Protein AF-A0A1I2HNR8-F1 (afdb_monomer)

Organism: NCBI:txid1003

Sequence (132 aa):
MVYKVGDIVFSESEKMLLENSYVTHNHTIVSTFSYNGDITFAVANNLAQIRVALPNNYVLLLKRPDNGWGASIGEVEKIMFDLEGEINAKFFSYENYLNQTMTQREYDTYMNEGLVIDLLAKLGLTIQKEKL

Structure (mmCIF, N/CA/C/O backbone):
data_AF-A0A1I2HNR8-F1
#
_entry.id   AF-A0A1I2HNR8-F1
#
loop_
_atom_site.group_PDB
_atom_site.id
_atom_site.type_symbol
_atom_site.label_atom_id
_atom_site.label_alt_id
_atom_site.label_comp_id
_atom_site.label_asym_id
_atom_site.label_entity_id
_atom_site.label_seq_id
_atom_site.pdbx_PDB_ins_code
_atom_site.Cartn_x
_atom_site.Cartn_y
_atom_site.Cartn_z
_atom_site.occupancy
_atom_site.B_iso_or_equiv
_atom_site.auth_seq_id
_atom_site.auth_comp_id
_atom_site.auth_asym_id
_atom_site.auth_atom_id
_atom_site.pdbx_PDB_model_num
ATOM 1 N N . MET A 1 1 ? 3.255 10.279 23.697 1.00 51.47 1 MET A N 1
ATOM 2 C CA . MET A 1 1 ? 4.231 10.303 22.571 1.00 51.47 1 MET A CA 1
ATOM 3 C C . MET A 1 1 ? 3.522 10.853 21.328 1.00 51.47 1 MET A C 1
ATOM 5 O O . MET A 1 1 ? 2.303 10.767 21.288 1.00 51.47 1 MET A O 1
ATOM 9 N N . VAL A 1 2 ? 4.214 11.473 20.364 1.00 54.97 2 VAL A N 1
ATOM 10 C CA . VAL A 1 2 ? 3.582 12.025 19.145 1.00 54.97 2 VAL A CA 1
ATOM 11 C C . VAL A 1 2 ? 3.967 11.152 17.951 1.00 54.97 2 VAL A C 1
ATOM 13 O O . VAL A 1 2 ? 5.154 10.892 17.761 1.00 54.97 2 VAL A O 1
ATOM 16 N N . TYR A 1 3 ? 2.985 10.684 17.177 1.00 58.44 3 TYR A N 1
ATOM 17 C CA . TYR A 1 3 ? 3.209 9.783 16.042 1.00 58.44 3 TYR A CA 1
ATOM 18 C C . TYR A 1 3 ? 3.028 10.532 14.724 1.00 58.44 3 TYR A C 1
ATOM 20 O O . TYR A 1 3 ? 2.023 11.212 14.534 1.00 58.44 3 TYR A O 1
ATOM 28 N N . LYS A 1 4 ? 3.998 10.408 13.814 1.00 65.31 4 LYS A N 1
ATOM 29 C CA . LYS A 1 4 ? 3.993 11.086 12.515 1.00 65.31 4 LYS A CA 1
ATOM 30 C C . LYS A 1 4 ? 3.896 10.058 11.388 1.00 65.31 4 LYS A C 1
ATOM 32 O O . LYS A 1 4 ? 4.674 9.107 11.368 1.00 65.31 4 LYS A O 1
ATOM 37 N N . VAL A 1 5 ? 2.951 10.259 10.473 1.00 60.22 5 VAL A N 1
ATOM 38 C CA . VAL A 1 5 ? 2.808 9.489 9.228 1.00 60.22 5 VAL A CA 1
ATOM 39 C C . VAL A 1 5 ? 2.730 10.493 8.083 1.00 60.22 5 VAL A C 1
ATOM 41 O O . VAL A 1 5 ? 1.749 11.229 7.976 1.00 60.22 5 VAL A O 1
ATOM 44 N N . GLY A 1 6 ? 3.788 10.585 7.273 1.00 67.19 6 GLY A N 1
ATOM 45 C CA . GLY A 1 6 ? 3.938 11.695 6.325 1.00 67.19 6 GLY A CA 1
ATOM 46 C C . GLY A 1 6 ? 3.929 13.038 7.062 1.00 67.19 6 GLY A C 1
ATOM 47 O O . GLY A 1 6 ? 4.645 13.192 8.046 1.00 67.19 6 GLY A O 1
ATOM 48 N N . ASP A 1 7 ? 3.087 13.984 6.643 1.00 62.09 7 ASP A N 1
ATOM 49 C CA . ASP A 1 7 ? 2.913 15.287 7.313 1.00 62.09 7 ASP A CA 1
ATOM 50 C C . ASP A 1 7 ? 1.818 15.305 8.392 1.00 62.09 7 ASP A C 1
ATOM 52 O O . ASP A 1 7 ? 1.617 16.324 9.056 1.00 62.09 7 ASP A O 1
ATOM 56 N N . ILE A 1 8 ? 1.123 14.185 8.606 1.00 63.78 8 ILE A N 1
ATOM 57 C CA . ILE A 1 8 ? 0.030 14.096 9.576 1.00 63.78 8 ILE A CA 1
ATOM 58 C C . ILE A 1 8 ? 0.582 13.665 10.933 1.00 63.78 8 ILE A C 1
ATOM 60 O O . ILE A 1 8 ? 1.379 12.727 11.042 1.00 63.78 8 ILE A O 1
ATOM 64 N N . VAL A 1 9 ? 0.140 14.363 11.978 1.00 73.25 9 VAL A N 1
ATOM 65 C CA . VAL A 1 9 ? 0.544 14.132 13.361 1.00 73.25 9 VAL A CA 1
ATOM 66 C C . VAL A 1 9 ? -0.654 13.645 14.167 1.00 73.25 9 VAL A C 1
ATOM 68 O O . VAL A 1 9 ? -1.663 14.338 14.243 1.00 73.25 9 VAL A O 1
ATOM 71 N N . PHE A 1 10 ? -0.510 12.480 14.794 1.00 76.56 10 PHE A N 1
ATOM 72 C CA . PHE A 1 10 ? -1.514 11.882 15.665 1.00 76.56 10 PHE A CA 1
ATOM 73 C C . PHE A 1 10 ? -1.062 11.920 17.124 1.00 76.56 10 PHE A C 1
ATOM 75 O O . PHE A 1 10 ? 0.089 11.606 17.464 1.00 76.56 10 PHE A O 1
ATOM 82 N N . SER A 1 11 ? -2.003 12.257 18.000 1.00 81.62 11 SER A N 1
ATOM 83 C CA . SER A 1 11 ? -1.912 11.948 19.420 1.00 81.62 11 SER A CA 1
ATOM 84 C C . SER A 1 11 ? -1.965 10.436 19.647 1.00 81.62 11 SER A C 1
ATOM 86 O O . SER A 1 11 ? -2.399 9.646 18.807 1.00 81.62 11 SER A O 1
ATOM 88 N N . GLU A 1 12 ? -1.535 10.020 20.830 1.00 79.94 12 GLU A N 1
ATOM 89 C CA . GLU A 1 12 ? -1.559 8.619 21.244 1.00 79.94 12 GLU A CA 1
ATOM 90 C C . GLU A 1 12 ? -2.983 8.044 21.264 1.00 79.94 12 GLU A C 1
ATOM 92 O O . GLU A 1 12 ? -3.216 6.947 20.762 1.00 79.94 12 GLU A O 1
ATOM 97 N N . SER A 1 13 ? -3.954 8.828 21.743 1.00 84.12 13 SER A N 1
ATOM 98 C CA . SER A 1 13 ? -5.373 8.463 21.734 1.00 84.12 13 SER A CA 1
ATOM 99 C C . SER A 1 13 ? -5.939 8.308 20.325 1.00 84.12 13 SER A C 1
ATOM 101 O O . SER A 1 13 ? -6.715 7.390 20.084 1.00 84.12 13 SER A O 1
ATOM 103 N N . GLU A 1 14 ? -5.547 9.164 19.379 1.00 80.94 14 GLU A N 1
ATOM 104 C CA . GLU A 1 14 ? -6.003 9.042 17.988 1.00 80.94 14 GLU A CA 1
ATOM 105 C C . GLU A 1 14 ? -5.427 7.792 17.328 1.00 80.94 14 GLU A C 1
ATOM 107 O O . GLU A 1 14 ? -6.146 7.077 16.636 1.00 80.94 14 GLU A O 1
ATOM 112 N N . LYS A 1 15 ? -4.161 7.465 17.605 1.00 79.25 15 LYS A N 1
ATOM 113 C CA . LYS A 1 15 ? -3.552 6.232 17.104 1.00 79.25 15 LYS A CA 1
ATOM 114 C C . LYS A 1 15 ? -4.265 4.982 17.625 1.00 79.25 15 LYS A C 1
ATOM 116 O O . LYS A 1 15 ? -4.513 4.064 16.850 1.00 79.25 15 LYS A O 1
ATOM 121 N N . MET A 1 16 ? -4.640 4.958 18.905 1.00 81.00 16 MET A N 1
ATOM 122 C CA . MET A 1 16 ? -5.412 3.845 19.474 1.00 81.00 16 MET A CA 1
ATOM 123 C C . MET A 1 16 ? -6.777 3.666 18.800 1.00 81.00 16 MET A C 1
ATOM 125 O O . MET A 1 16 ? -7.248 2.541 18.676 1.00 81.00 16 MET A O 1
ATOM 129 N N . LEU A 1 17 ? -7.410 4.755 18.350 1.00 85.25 17 LEU A N 1
ATOM 130 C CA . LEU A 1 17 ? -8.673 4.689 17.606 1.00 85.25 17 LEU A CA 1
ATOM 131 C C . LEU A 1 17 ? -8.489 4.170 16.173 1.00 85.25 17 LEU A C 1
ATOM 133 O O . LEU A 1 17 ? -9.431 3.637 15.589 1.00 85.25 17 LEU A O 1
ATOM 137 N N . LEU A 1 18 ? -7.294 4.336 15.604 1.00 86.50 18 LEU A N 1
ATOM 138 C CA . LEU A 1 18 ? -6.964 3.847 14.268 1.00 86.50 18 LEU A CA 1
ATOM 139 C C . LEU A 1 18 ? -6.581 2.367 14.268 1.00 86.50 18 LEU A C 1
ATOM 141 O O . LEU A 1 18 ? -6.855 1.674 13.286 1.00 86.50 18 LEU A O 1
ATOM 145 N N . GLU A 1 19 ? -5.978 1.862 15.340 1.00 87.88 19 GLU A N 1
ATOM 146 C CA . GLU A 1 19 ? -5.602 0.455 15.420 1.00 87.88 19 GLU A CA 1
ATOM 147 C C . GLU A 1 19 ? -6.824 -0.460 15.230 1.00 87.88 19 GLU A C 1
ATOM 149 O O . GLU A 1 19 ? -7.881 -0.264 15.826 1.00 87.88 19 GLU A O 1
ATOM 154 N N . ASN A 1 20 ? -6.687 -1.470 14.363 1.00 89.38 20 ASN A N 1
ATOM 155 C CA . ASN A 1 20 ? -7.770 -2.378 13.960 1.00 89.38 20 ASN A CA 1
ATOM 156 C C . ASN A 1 20 ? -8.973 -1.710 13.267 1.00 89.38 20 ASN A C 1
ATOM 158 O O . ASN A 1 20 ? -9.965 -2.383 12.979 1.00 89.38 20 ASN A O 1
ATOM 162 N N . SER A 1 21 ? -8.898 -0.416 12.952 1.00 90.75 21 SER A N 1
ATOM 163 C CA . SER A 1 21 ? -9.919 0.256 12.154 1.00 90.75 21 SER A CA 1
ATOM 164 C C . SER A 1 21 ? -9.791 -0.099 10.670 1.00 90.75 21 SER A C 1
ATOM 166 O O . SER A 1 21 ? -8.831 -0.743 10.226 1.00 90.75 21 SER A O 1
ATOM 168 N N . TYR A 1 22 ? -10.786 0.318 9.892 1.00 89.69 22 TYR A N 1
ATOM 169 C CA . TYR A 1 22 ? -10.745 0.261 8.441 1.00 89.69 22 TYR A CA 1
ATOM 170 C C . TYR A 1 22 ? -10.844 1.663 7.858 1.00 89.69 22 TYR A C 1
ATOM 172 O O . TYR A 1 22 ? -11.663 2.473 8.292 1.00 89.69 22 TYR A O 1
ATOM 180 N N . VAL A 1 23 ? -10.056 1.927 6.823 1.00 88.19 23 VAL A N 1
ATOM 181 C CA . VAL A 1 23 ? -10.082 3.206 6.111 1.00 88.19 23 VAL A CA 1
ATOM 182 C C . VAL A 1 23 ? -10.448 2.969 4.658 1.00 88.19 23 VAL A C 1
ATOM 184 O O . VAL A 1 23 ? -10.011 2.001 4.039 1.00 88.19 23 VAL A O 1
ATOM 187 N N . THR A 1 24 ? -11.303 3.837 4.126 1.00 85.62 24 THR A N 1
ATOM 188 C CA . THR A 1 24 ? -11.645 3.869 2.704 1.00 85.62 24 THR A CA 1
ATOM 189 C C . THR A 1 24 ? -11.227 5.219 2.160 1.00 85.62 24 THR A C 1
ATOM 191 O O . THR A 1 24 ? -11.697 6.238 2.661 1.00 85.62 24 THR A O 1
ATOM 194 N N . HIS A 1 25 ? -10.372 5.232 1.146 1.00 80.69 25 HIS A N 1
ATOM 195 C CA . HIS A 1 25 ? -10.110 6.437 0.372 1.00 80.69 25 HIS A CA 1
ATOM 196 C C . HIS A 1 25 ? -10.805 6.335 -0.991 1.00 80.69 25 HIS A C 1
ATOM 198 O O . HIS A 1 25 ? -11.167 5.252 -1.465 1.00 80.69 25 HIS A O 1
ATOM 204 N N . ASN A 1 26 ? -11.002 7.486 -1.625 1.00 71.44 26 ASN A N 1
ATOM 205 C CA . ASN A 1 26 ? -11.550 7.583 -2.969 1.00 71.44 26 ASN A CA 1
ATOM 206 C C . ASN A 1 26 ? -10.481 8.191 -3.878 1.00 71.44 26 ASN A C 1
ATOM 208 O O . ASN A 1 26 ? -10.150 9.368 -3.725 1.00 71.44 26 ASN A O 1
ATOM 212 N N . HIS A 1 27 ? -9.927 7.402 -4.798 1.00 64.00 27 HIS A N 1
ATOM 213 C CA . HIS A 1 27 ? -9.060 7.936 -5.840 1.00 64.00 27 HIS A CA 1
ATOM 214 C C . HIS A 1 27 ? -9.908 8.254 -7.072 1.00 64.00 27 HIS A C 1
ATOM 216 O O . HIS A 1 27 ? -10.435 7.370 -7.739 1.00 64.00 27 HIS A O 1
ATOM 222 N N . THR A 1 28 ? -10.015 9.538 -7.407 1.00 57.03 28 THR A N 1
ATOM 223 C CA . THR A 1 28 ? -10.707 9.994 -8.623 1.00 57.03 28 THR A CA 1
ATOM 224 C C . THR A 1 28 ? -9.885 9.792 -9.900 1.00 57.03 28 THR A C 1
ATOM 226 O O . THR A 1 28 ? -10.438 9.905 -10.990 1.00 57.03 28 THR A O 1
ATOM 229 N N . ILE A 1 29 ? -8.579 9.514 -9.778 1.00 57.28 29 ILE A N 1
ATOM 230 C CA . ILE A 1 29 ? -7.618 9.487 -10.898 1.00 57.28 29 ILE A CA 1
ATOM 231 C C . ILE A 1 29 ? -6.831 8.167 -10.976 1.00 57.28 29 ILE A C 1
ATOM 233 O O . ILE A 1 29 ? -6.491 7.737 -12.073 1.00 57.28 29 ILE A O 1
ATOM 237 N N . VAL A 1 30 ? -6.559 7.506 -9.846 1.00 57.78 30 VAL A N 1
ATOM 238 C CA . VAL A 1 30 ? -5.699 6.311 -9.779 1.00 57.78 30 VAL A CA 1
ATOM 239 C C . VAL A 1 30 ? -6.553 5.083 -9.471 1.00 57.78 30 VAL A C 1
ATOM 241 O O . VAL A 1 30 ? -7.435 5.131 -8.620 1.00 57.78 30 VAL A O 1
ATOM 244 N N . SER A 1 31 ? -6.328 3.975 -10.171 1.00 66.75 31 SER A N 1
ATOM 245 C CA . SER A 1 31 ? -7.170 2.776 -10.043 1.00 66.75 31 SER A CA 1
ATOM 246 C C . SER A 1 31 ? -6.698 1.786 -8.963 1.00 66.75 31 SER A C 1
ATOM 248 O O . SER A 1 31 ? -7.195 0.663 -8.902 1.00 66.75 31 SER A O 1
ATOM 250 N N . THR A 1 32 ? -5.751 2.193 -8.107 1.00 74.75 32 THR A N 1
ATOM 251 C CA . THR A 1 32 ? -5.064 1.336 -7.125 1.00 74.75 32 THR A CA 1
ATOM 252 C C . THR A 1 32 ? -4.644 2.113 -5.863 1.00 74.75 32 THR A C 1
ATOM 254 O O . THR A 1 32 ? -4.940 3.299 -5.734 1.00 74.75 32 THR A O 1
ATOM 257 N N . PHE A 1 33 ? -3.981 1.432 -4.926 1.00 84.88 33 PHE A N 1
ATOM 258 C CA . PHE A 1 33 ? -3.411 1.998 -3.700 1.00 84.88 33 PHE A CA 1
ATOM 259 C C . PHE A 1 33 ? -2.155 2.829 -3.985 1.00 84.88 33 PHE A C 1
ATOM 261 O O . PHE A 1 33 ? -1.352 2.479 -4.846 1.00 84.88 33 PHE A O 1
ATOM 268 N N . SER A 1 34 ? -1.931 3.879 -3.203 1.00 83.31 34 SER A N 1
ATOM 269 C CA . SER A 1 34 ? -0.678 4.631 -3.168 1.00 83.31 34 SER A CA 1
ATOM 270 C C . SER A 1 34 ? 0.283 4.061 -2.118 1.00 83.31 34 SER A C 1
ATOM 272 O O . SER A 1 34 ? -0.094 3.797 -0.976 1.00 83.31 34 SER A O 1
ATOM 274 N N . TYR A 1 35 ? 1.560 3.907 -2.470 1.00 85.56 35 TYR A N 1
ATOM 275 C CA . TYR A 1 35 ? 2.584 3.511 -1.498 1.00 85.56 35 TYR A CA 1
ATOM 276 C C . TYR A 1 35 ? 2.730 4.561 -0.378 1.00 85.56 35 TYR A C 1
ATOM 278 O O . TYR A 1 35 ? 2.530 4.237 0.791 1.00 85.56 35 TYR A O 1
ATOM 286 N N . ASN A 1 36 ? 2.994 5.823 -0.746 1.00 79.25 36 ASN A N 1
ATOM 287 C CA . ASN A 1 36 ? 3.285 6.924 0.188 1.00 79.25 36 ASN A CA 1
ATOM 288 C C . ASN A 1 36 ? 2.081 7.420 1.007 1.00 79.25 36 ASN A C 1
ATOM 290 O O . ASN A 1 36 ? 2.267 8.221 1.921 1.00 79.25 36 ASN A O 1
ATOM 294 N N . GLY A 1 37 ? 0.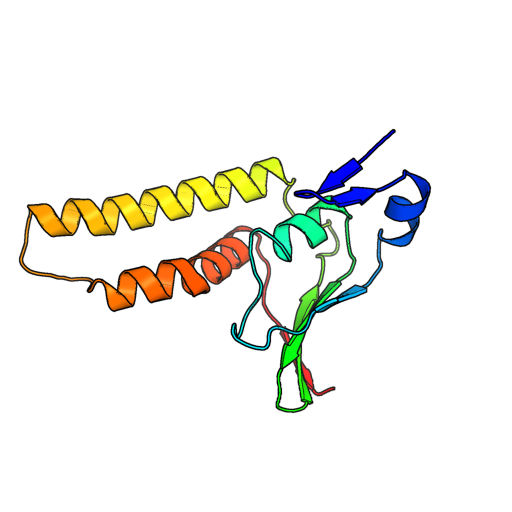866 6.982 0.684 1.00 81.12 37 GLY A N 1
ATOM 295 C CA . GLY A 1 37 ? -0.349 7.378 1.391 1.00 81.12 37 GLY A CA 1
ATOM 296 C C . GLY A 1 37 ? -1.032 6.194 2.048 1.00 81.12 37 GLY A C 1
ATOM 297 O O . GLY A 1 37 ? -1.242 6.195 3.252 1.00 81.12 37 GLY A O 1
ATOM 298 N N . ASP A 1 38 ? -1.367 5.171 1.272 1.00 86.88 38 ASP A N 1
ATOM 299 C CA . ASP A 1 38 ? -2.257 4.109 1.733 1.00 86.88 38 ASP A CA 1
ATOM 300 C C . ASP A 1 38 ? -1.516 3.008 2.472 1.00 86.88 38 ASP A C 1
ATOM 302 O O . ASP A 1 38 ? -1.873 2.656 3.598 1.00 86.88 38 ASP A O 1
ATOM 306 N N . ILE A 1 39 ? -0.470 2.469 1.849 1.00 88.69 39 ILE A N 1
ATOM 307 C CA . ILE A 1 39 ? 0.261 1.325 2.399 1.00 88.69 39 ILE A CA 1
ATOM 308 C C . ILE A 1 39 ? 1.028 1.752 3.649 1.00 88.69 39 ILE A C 1
ATOM 310 O O . ILE A 1 39 ? 0.882 1.126 4.699 1.00 88.69 39 ILE A O 1
ATOM 314 N N . THR A 1 40 ? 1.790 2.846 3.576 1.00 88.56 40 THR A N 1
ATOM 315 C CA . THR A 1 40 ? 2.530 3.367 4.735 1.00 88.56 40 THR A CA 1
ATOM 316 C C . THR A 1 40 ? 1.594 3.708 5.891 1.00 88.56 40 THR A C 1
ATOM 318 O O . THR A 1 40 ? 1.888 3.352 7.031 1.00 88.56 40 THR A O 1
ATOM 321 N N . PHE A 1 41 ? 0.431 4.311 5.624 1.00 87.69 41 PHE A N 1
ATOM 322 C CA . PHE A 1 41 ? -0.551 4.629 6.660 1.00 87.69 41 PHE A CA 1
ATOM 323 C C . PHE 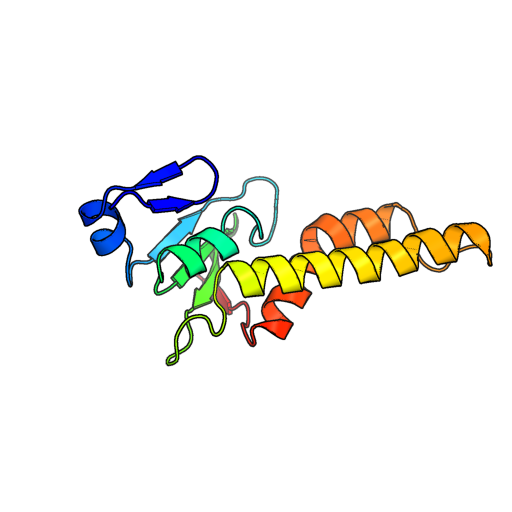A 1 41 ? -1.181 3.387 7.290 1.00 87.69 41 PHE A C 1
ATOM 325 O O . PHE A 1 41 ? -1.327 3.334 8.517 1.00 87.69 41 PHE A O 1
ATOM 332 N N . ALA A 1 42 ? -1.519 2.384 6.475 1.00 90.50 42 ALA A N 1
ATOM 333 C CA . ALA A 1 42 ? -2.085 1.129 6.948 1.00 90.50 42 ALA A CA 1
ATOM 334 C C . ALA A 1 42 ? -1.128 0.389 7.891 1.00 90.50 42 ALA A C 1
ATOM 336 O O . ALA A 1 42 ? -1.532 -0.030 8.981 1.00 90.50 42 ALA A O 1
ATOM 337 N N . VAL A 1 43 ? 0.147 0.305 7.504 1.00 90.12 43 VAL A N 1
ATOM 338 C CA . VAL A 1 43 ? 1.205 -0.329 8.297 1.00 90.12 43 VAL A CA 1
ATOM 339 C C . VAL A 1 43 ? 1.511 0.482 9.559 1.00 90.12 43 VAL A C 1
ATOM 341 O O . VAL A 1 43 ? 1.540 -0.077 10.654 1.00 90.12 43 VAL A O 1
ATOM 344 N N . ALA A 1 44 ? 1.670 1.805 9.444 1.00 87.50 44 ALA A N 1
ATOM 345 C CA . ALA A 1 44 ? 2.046 2.682 10.557 1.00 87.50 44 ALA A CA 1
ATOM 346 C C . ALA A 1 44 ? 1.037 2.698 11.712 1.00 87.50 44 ALA A C 1
ATOM 348 O O . ALA A 1 44 ? 1.415 2.811 12.886 1.00 87.50 44 ALA A O 1
ATOM 349 N N . ASN A 1 45 ? -0.247 2.603 11.368 1.00 87.62 45 ASN A N 1
ATOM 350 C CA . ASN A 1 45 ? -1.350 2.642 12.323 1.00 87.62 45 ASN A CA 1
ATOM 351 C C . ASN A 1 45 ? -1.935 1.262 12.615 1.00 87.62 45 ASN A C 1
ATOM 353 O O . ASN A 1 45 ? -2.934 1.170 13.321 1.00 87.62 45 ASN A O 1
ATOM 357 N N . ASN A 1 46 ? -1.322 0.199 12.090 1.00 89.56 46 ASN A N 1
ATOM 358 C CA . ASN A 1 46 ? -1.771 -1.171 12.286 1.00 89.56 46 ASN A CA 1
ATOM 359 C C . ASN A 1 46 ? -3.278 -1.331 11.991 1.00 89.56 46 ASN A C 1
ATOM 361 O O . ASN A 1 46 ? -4.037 -1.892 12.786 1.00 89.56 46 ASN A O 1
ATOM 365 N N . LEU A 1 47 ? -3.726 -0.794 10.851 1.00 92.56 47 LEU A N 1
ATOM 366 C CA . LEU A 1 47 ? -5.127 -0.893 10.436 1.00 92.56 47 LEU A CA 1
ATOM 367 C C . LEU A 1 47 ? -5.505 -2.360 10.213 1.00 92.56 47 LEU A C 1
ATOM 369 O O . LEU A 1 47 ? -4.664 -3.155 9.802 1.00 92.56 47 LEU A O 1
ATOM 373 N N . ALA A 1 48 ? -6.770 -2.725 10.420 1.00 92.94 48 ALA A N 1
ATOM 374 C CA . ALA A 1 48 ? -7.254 -4.051 10.031 1.00 92.94 48 ALA A CA 1
ATOM 375 C C . ALA A 1 48 ? -7.404 -4.168 8.507 1.00 92.94 48 ALA A C 1
ATOM 377 O O . ALA A 1 48 ? -7.230 -5.247 7.939 1.00 92.94 48 ALA A O 1
ATOM 378 N N . GLN A 1 49 ? -7.749 -3.062 7.841 1.00 93.50 49 GLN A N 1
ATOM 379 C CA . GLN A 1 49 ? -8.010 -3.041 6.406 1.00 93.50 49 GLN A CA 1
ATOM 380 C C . GLN A 1 49 ? -7.875 -1.632 5.821 1.00 93.50 49 GLN A C 1
ATOM 382 O O . GLN A 1 49 ? -8.269 -0.647 6.447 1.00 93.50 49 GLN A O 1
ATOM 387 N N . ILE A 1 50 ? -7.431 -1.550 4.569 1.00 92.62 50 ILE A N 1
ATOM 388 C CA . ILE A 1 50 ? -7.554 -0.34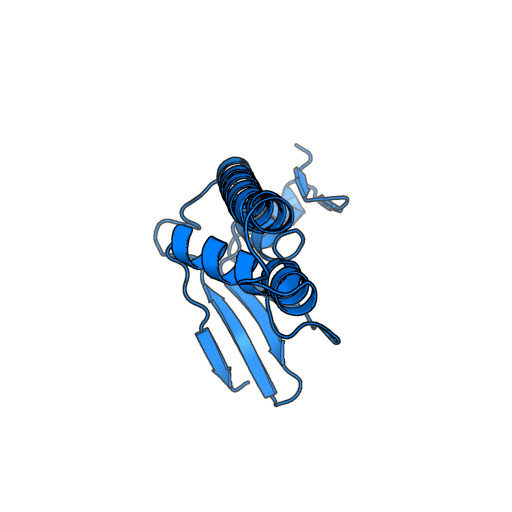9 3.738 1.00 92.62 50 ILE A CA 1
ATOM 389 C C . ILE A 1 50 ? -8.316 -0.661 2.450 1.00 92.62 50 ILE A C 1
ATOM 391 O O . ILE A 1 50 ? -8.254 -1.783 1.940 1.00 92.62 50 ILE A O 1
ATOM 395 N N . ARG A 1 51 ? -9.093 0.307 1.956 1.00 91.50 51 ARG A N 1
ATOM 396 C CA . ARG A 1 51 ? -9.984 0.161 0.800 1.00 91.50 51 ARG A CA 1
ATOM 397 C C . ARG A 1 51 ? -9.853 1.337 -0.156 1.00 91.50 51 ARG A C 1
ATOM 399 O O . ARG A 1 51 ? -9.779 2.480 0.287 1.00 91.50 51 ARG A O 1
ATOM 406 N N . VAL A 1 52 ? -9.953 1.041 -1.443 1.00 88.50 52 VAL A N 1
ATOM 407 C CA . VAL A 1 52 ? -10.126 2.015 -2.522 1.00 88.50 52 VAL A CA 1
ATOM 408 C C . VAL A 1 52 ? -11.534 1.853 -3.069 1.00 88.50 52 VAL A C 1
ATOM 410 O O . VAL A 1 52 ? -11.876 0.775 -3.559 1.00 88.50 52 VAL A O 1
ATOM 413 N N . ALA A 1 53 ? -12.357 2.897 -2.995 1.00 85.88 53 ALA A N 1
ATOM 414 C CA . ALA A 1 53 ? -13.655 2.903 -3.663 1.00 85.88 53 ALA A CA 1
ATOM 415 C C . ALA A 1 53 ? -13.477 3.130 -5.169 1.00 85.88 53 ALA A C 1
ATOM 417 O O . ALA A 1 53 ? -12.843 4.096 -5.586 1.00 85.88 53 ALA A O 1
ATOM 418 N N . LEU A 1 54 ? -14.054 2.245 -5.980 1.00 83.75 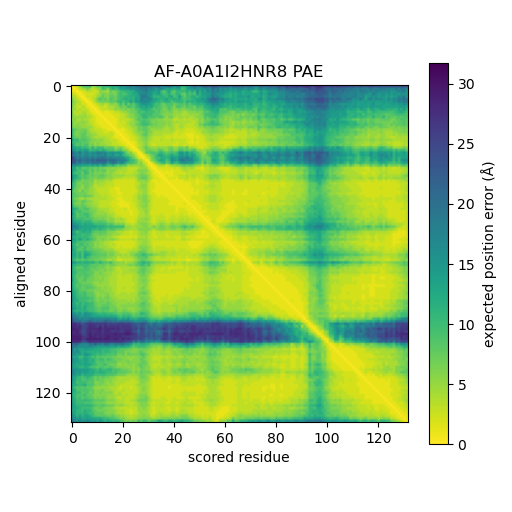54 LEU A N 1
ATOM 419 C CA . LEU A 1 54 ? -14.077 2.369 -7.431 1.00 83.75 54 LEU A CA 1
ATOM 420 C C . LEU A 1 54 ? -15.416 2.971 -7.897 1.00 83.75 54 LEU A C 1
ATOM 422 O O . LEU A 1 54 ? -16.456 2.691 -7.293 1.00 83.75 54 LEU A O 1
ATOM 426 N N . PRO A 1 55 ? -15.446 3.713 -9.023 1.00 79.44 55 PRO A N 1
ATOM 427 C CA . PRO A 1 55 ? -16.666 4.351 -9.539 1.00 79.44 55 PRO A CA 1
ATOM 428 C C . PRO A 1 55 ? -17.837 3.406 -9.873 1.00 79.44 55 PRO A C 1
ATOM 430 O O . PRO A 1 55 ? -18.945 3.863 -10.130 1.00 79.44 55 PRO A O 1
ATOM 433 N N . ASN A 1 56 ? -17.611 2.092 -9.915 1.00 81.56 56 ASN A N 1
ATOM 434 C CA . ASN A 1 56 ? -18.570 1.073 -10.345 1.00 81.56 56 ASN A CA 1
ATOM 435 C C . ASN A 1 56 ? -19.197 0.271 -9.186 1.00 81.56 56 ASN A C 1
ATOM 437 O O . ASN A 1 56 ? -19.620 -0.864 -9.403 1.00 81.56 56 ASN A O 1
ATOM 441 N N . ASN A 1 57 ? -19.264 0.835 -7.975 1.00 84.38 57 ASN A N 1
ATOM 442 C CA . ASN A 1 57 ? -19.719 0.152 -6.751 1.00 84.38 57 ASN A CA 1
ATOM 443 C C . ASN A 1 57 ? -18.887 -1.093 -6.399 1.00 84.38 57 ASN A C 1
ATOM 445 O O . ASN A 1 57 ? -19.400 -2.071 -5.856 1.00 84.38 57 ASN A O 1
ATOM 449 N N . TYR A 1 58 ? -17.596 -1.063 -6.715 1.00 86.19 58 TYR A N 1
ATOM 450 C CA . TYR A 1 58 ? -16.636 -2.036 -6.211 1.00 86.19 58 TYR A CA 1
ATOM 451 C C . TYR A 1 58 ? -15.647 -1.346 -5.286 1.00 86.19 58 TYR A C 1
ATOM 453 O O . TYR A 1 58 ? -15.414 -0.143 -5.383 1.00 86.19 58 TYR A O 1
ATOM 461 N N . VAL A 1 59 ? -15.027 -2.134 -4.422 1.00 88.75 59 VAL A N 1
ATOM 462 C CA . VAL A 1 59 ? -13.845 -1.739 -3.669 1.00 88.75 59 VAL A CA 1
ATOM 463 C C . VAL A 1 59 ? -12.691 -2.664 -4.005 1.00 88.75 59 VAL A C 1
ATOM 465 O O . VAL A 1 59 ? -12.868 -3.879 -4.118 1.00 88.75 59 VAL A O 1
ATOM 468 N N . LEU A 1 60 ? -11.502 -2.087 -4.140 1.00 89.81 60 LEU A N 1
ATOM 469 C CA . LEU A 1 60 ? -10.269 -2.830 -3.917 1.00 89.81 60 LEU A CA 1
ATOM 470 C C . LEU A 1 60 ? -9.961 -2.760 -2.431 1.00 89.81 60 LEU A C 1
ATOM 472 O O . LEU A 1 60 ? -10.149 -1.714 -1.816 1.00 89.81 60 LEU A O 1
ATOM 476 N N . LEU A 1 61 ? -9.498 -3.845 -1.831 1.00 91.88 61 LEU A N 1
ATOM 477 C CA . LEU A 1 61 ? -9.138 -3.845 -0.421 1.00 91.88 61 LEU A CA 1
ATOM 478 C C . LEU A 1 61 ? -7.931 -4.723 -0.129 1.00 91.88 61 LEU A C 1
ATOM 480 O O . LEU A 1 61 ? -7.715 -5.760 -0.756 1.00 91.88 61 LEU A O 1
ATOM 484 N N . LEU A 1 62 ? -7.184 -4.289 0.877 1.00 92.94 62 LEU A N 1
ATOM 485 C CA . LEU A 1 62 ? -6.085 -5.014 1.490 1.00 92.94 62 LEU A CA 1
ATOM 486 C C . LEU A 1 62 ? -6.450 -5.255 2.948 1.00 92.94 62 LEU A C 1
ATOM 488 O O . LEU A 1 62 ? -6.738 -4.308 3.682 1.00 92.94 62 LEU A O 1
ATOM 492 N N . LYS A 1 63 ? -6.461 -6.524 3.353 1.00 93.50 63 LYS A N 1
ATOM 493 C CA . LYS A 1 63 ? -6.675 -6.944 4.742 1.00 93.50 63 LYS A CA 1
ATOM 494 C C . LYS A 1 63 ? -5.321 -7.209 5.382 1.00 93.50 63 LYS A C 1
ATOM 496 O O . LYS A 1 63 ? -4.457 -7.815 4.748 1.00 93.50 63 LYS A O 1
ATOM 501 N N . ARG A 1 64 ? -5.160 -6.780 6.632 1.00 92.81 64 ARG A N 1
ATOM 502 C CA . ARG A 1 64 ? -3.992 -7.132 7.433 1.00 92.81 64 ARG A CA 1
ATOM 503 C C . ARG A 1 64 ? -3.988 -8.651 7.668 1.00 92.81 64 ARG A C 1
ATOM 505 O O . ARG A 1 64 ? -5.008 -9.168 8.126 1.00 92.81 64 ARG A O 1
ATOM 512 N N . PRO A 1 65 ? -2.884 -9.356 7.385 1.00 89.69 65 PRO A N 1
ATOM 513 C CA . PRO A 1 65 ? -2.730 -10.762 7.752 1.00 89.69 65 PRO A CA 1
ATOM 514 C C . PRO A 1 65 ? -2.833 -11.001 9.270 1.00 89.69 65 PRO A C 1
ATOM 516 O O . PRO A 1 65 ? -2.616 -10.089 10.073 1.00 89.69 65 PRO A O 1
ATOM 519 N N . ASP A 1 66 ? -3.120 -12.242 9.674 1.00 87.19 66 ASP A N 1
ATOM 520 C CA . ASP A 1 66 ? -3.296 -12.619 11.089 1.00 87.19 66 ASP A CA 1
ATOM 521 C C . ASP A 1 66 ? -2.045 -12.345 11.942 1.00 87.19 66 ASP A C 1
ATOM 523 O O . ASP A 1 66 ? -2.141 -12.015 13.122 1.00 87.19 66 ASP A O 1
ATOM 527 N N . ASN A 1 67 ? -0.860 -12.433 11.334 1.00 85.62 67 ASN A N 1
ATOM 528 C CA . ASN A 1 67 ? 0.430 -12.125 11.951 1.00 85.62 67 ASN A CA 1
ATOM 529 C C . ASN A 1 67 ? 0.832 -10.639 11.834 1.00 85.62 67 ASN A C 1
ATOM 531 O O . ASN A 1 67 ? 1.991 -10.295 12.068 1.00 85.62 67 ASN A O 1
ATOM 535 N N . GLY A 1 68 ? -0.105 -9.754 11.486 1.00 87.56 68 GLY A N 1
ATOM 536 C CA . GLY A 1 68 ? 0.149 -8.338 11.235 1.00 87.56 68 GLY A CA 1
ATOM 537 C C . GLY A 1 68 ? 0.527 -8.060 9.780 1.00 87.56 68 GLY A C 1
ATOM 538 O O . GLY A 1 68 ? 0.494 -8.941 8.932 1.00 87.56 68 GLY A O 1
ATOM 539 N N . TRP A 1 69 ? 0.905 -6.819 9.471 1.00 88.19 69 TRP A N 1
ATOM 540 C CA . TRP A 1 69 ? 1.235 -6.400 8.098 1.00 88.19 69 TRP A CA 1
ATOM 541 C C . TRP A 1 69 ? 2.516 -7.024 7.516 1.00 88.19 69 TRP A C 1
ATOM 543 O O . TRP A 1 69 ? 2.873 -6.729 6.381 1.00 88.19 69 TRP A O 1
ATOM 553 N N . GLY A 1 70 ? 3.213 -7.873 8.276 1.00 81.94 70 GLY A N 1
ATOM 554 C CA . GLY A 1 70 ? 4.385 -8.615 7.807 1.00 81.94 70 GLY A CA 1
ATOM 555 C C . GLY A 1 70 ? 5.663 -7.787 7.640 1.00 81.94 70 GLY A C 1
ATOM 556 O O . GLY A 1 70 ? 6.712 -8.371 7.394 1.00 81.94 70 GLY A O 1
ATOM 557 N N . ALA A 1 71 ? 5.597 -6.462 7.802 1.00 85.06 71 ALA A N 1
ATOM 558 C CA . ALA A 1 71 ? 6.735 -5.551 7.736 1.00 85.06 71 ALA A CA 1
ATOM 559 C C . ALA A 1 71 ? 6.505 -4.305 8.606 1.00 85.06 71 ALA A C 1
ATOM 561 O O . ALA A 1 71 ? 5.376 -3.841 8.780 1.00 85.06 71 ALA A O 1
ATOM 562 N N . SER A 1 72 ? 7.590 -3.747 9.133 1.00 88.12 72 SER A N 1
ATOM 563 C CA . SER A 1 72 ? 7.648 -2.398 9.700 1.00 88.12 72 SER A CA 1
ATOM 564 C C . SER A 1 72 ? 7.690 -1.334 8.596 1.00 88.12 72 SER A C 1
ATOM 566 O O . SER A 1 72 ? 8.047 -1.630 7.459 1.00 88.12 72 SER A O 1
ATOM 568 N N . ILE A 1 73 ? 7.385 -0.071 8.926 1.00 87.75 73 ILE A N 1
ATOM 569 C CA . ILE A 1 73 ? 7.450 1.040 7.953 1.00 87.75 73 ILE A CA 1
ATOM 570 C C . ILE A 1 73 ? 8.825 1.102 7.275 1.00 87.75 73 ILE A C 1
ATOM 572 O O . ILE A 1 73 ? 8.891 1.181 6.055 1.00 87.75 73 ILE A O 1
ATOM 576 N N . GLY A 1 74 ? 9.912 0.992 8.046 1.00 87.56 74 GLY A N 1
ATOM 577 C CA . GLY A 1 74 ? 11.267 1.046 7.492 1.00 87.56 74 GLY A CA 1
ATOM 578 C C . GLY A 1 74 ? 11.586 -0.117 6.545 1.00 87.56 74 GLY A C 1
ATOM 579 O O . GLY A 1 74 ? 12.348 0.050 5.598 1.00 87.56 74 GLY A O 1
ATOM 580 N N . GLU A 1 75 ? 10.985 -1.291 6.753 1.00 90.62 75 GLU A N 1
ATOM 581 C CA . GLU A 1 75 ? 11.107 -2.415 5.817 1.00 90.62 75 GLU A CA 1
ATOM 582 C C . GLU A 1 75 ? 10.301 -2.176 4.538 1.00 90.62 75 GLU A C 1
ATOM 584 O O . GLU A 1 75 ? 10.807 -2.455 3.454 1.00 90.62 75 GLU A O 1
ATOM 589 N N . VAL A 1 76 ? 9.092 -1.613 4.640 1.00 90.38 76 VAL A N 1
ATOM 590 C CA . VAL A 1 76 ? 8.288 -1.220 3.469 1.00 90.38 76 VAL A CA 1
ATOM 591 C C . VAL A 1 76 ? 9.033 -0.167 2.640 1.00 90.38 76 VAL A C 1
ATOM 593 O O . VAL A 1 76 ? 9.157 -0.327 1.428 1.00 90.38 76 VAL A O 1
ATOM 596 N N . GLU A 1 77 ? 9.581 0.867 3.286 1.00 90.69 77 GLU A N 1
ATOM 597 C CA . GLU A 1 77 ? 10.374 1.921 2.637 1.00 90.69 77 GLU A CA 1
ATOM 598 C C . GLU A 1 77 ? 11.605 1.352 1.932 1.00 90.69 77 GLU A C 1
ATOM 600 O O . GLU A 1 77 ? 11.886 1.698 0.784 1.00 90.69 77 GLU A O 1
ATOM 605 N N . LYS A 1 78 ? 12.314 0.425 2.586 1.00 92.62 78 LYS A N 1
ATOM 606 C CA . LYS A 1 78 ? 13.470 -0.246 1.992 1.00 92.62 78 LYS A CA 1
ATOM 607 C C . LYS A 1 78 ? 13.084 -1.080 0.770 1.00 92.62 78 LYS A C 1
ATOM 609 O O . LYS A 1 78 ? 13.756 -0.990 -0.250 1.00 92.62 78 LYS A O 1
ATOM 614 N N . ILE A 1 79 ? 12.015 -1.876 0.855 1.00 92.88 79 ILE A N 1
ATOM 615 C CA . ILE A 1 79 ? 11.548 -2.690 -0.277 1.00 92.88 79 ILE A CA 1
ATOM 616 C C . ILE A 1 79 ? 11.194 -1.795 -1.465 1.00 92.88 79 ILE A C 1
ATOM 618 O O . ILE A 1 79 ? 11.553 -2.118 -2.596 1.00 92.88 79 ILE A O 1
ATOM 622 N N . MET A 1 80 ? 10.507 -0.680 -1.212 1.00 90.69 80 MET A N 1
ATOM 623 C CA . MET A 1 80 ? 10.146 0.267 -2.260 1.00 90.69 80 MET A CA 1
ATOM 624 C C . MET A 1 80 ? 11.389 0.897 -2.898 1.00 90.69 80 MET A C 1
ATOM 626 O O . MET A 1 80 ? 11.501 0.914 -4.119 1.00 90.69 80 MET A O 1
ATOM 630 N N . PHE A 1 81 ? 12.353 1.335 -2.084 1.00 91.81 81 PHE A N 1
ATOM 631 C CA . PHE A 1 81 ? 13.623 1.875 -2.571 1.00 91.81 81 PHE A CA 1
ATOM 632 C C . PHE A 1 81 ? 14.393 0.865 -3.436 1.00 91.81 81 PHE A C 1
ATOM 634 O O . PHE A 1 81 ? 14.895 1.218 -4.503 1.00 91.81 81 PHE A O 1
ATOM 641 N N . ASP A 1 82 ? 14.456 -0.399 -3.009 1.00 93.25 82 ASP A N 1
ATOM 642 C CA . ASP A 1 82 ? 15.121 -1.465 -3.763 1.00 93.25 82 ASP A CA 1
ATOM 643 C C . ASP A 1 82 ? 14.411 -1.711 -5.113 1.00 93.25 82 ASP A C 1
ATOM 645 O O . ASP A 1 82 ? 15.069 -1.788 -6.152 1.00 93.25 82 ASP A O 1
ATOM 649 N N . LEU A 1 83 ? 13.071 -1.760 -5.129 1.00 91.81 83 LEU A N 1
ATOM 650 C CA . LEU A 1 83 ? 12.270 -1.912 -6.352 1.00 91.81 83 LEU A CA 1
ATOM 651 C C . LEU A 1 83 ? 12.451 -0.735 -7.326 1.00 91.81 83 LEU A C 1
ATOM 653 O O . LEU A 1 83 ? 12.637 -0.946 -8.528 1.00 91.81 83 LEU A O 1
ATOM 657 N N . GLU A 1 84 ? 12.434 0.500 -6.819 1.00 90.06 84 GLU A N 1
ATOM 658 C CA . GLU A 1 84 ? 12.723 1.703 -7.605 1.00 90.06 84 GLU A CA 1
ATOM 659 C C . GLU A 1 84 ? 14.145 1.658 -8.181 1.00 90.06 84 GLU A C 1
ATOM 661 O O . GLU A 1 84 ? 14.362 1.981 -9.350 1.00 90.06 84 GLU A O 1
ATOM 666 N N . GLY A 1 85 ? 15.128 1.222 -7.393 1.00 89.06 85 GLY A N 1
ATOM 667 C CA . GLY A 1 85 ? 16.505 1.040 -7.845 1.00 89.06 85 GLY A CA 1
ATOM 668 C C . GLY A 1 85 ? 16.622 0.008 -8.969 1.00 89.06 85 GLY A C 1
ATOM 669 O O . GLY A 1 85 ? 17.291 0.262 -9.973 1.00 89.06 85 GLY A O 1
ATOM 670 N N . GLU A 1 86 ? 15.936 -1.131 -8.843 1.00 87.94 86 GLU A N 1
ATOM 671 C CA . GLU A 1 86 ? 15.915 -2.189 -9.857 1.00 87.94 86 GLU A CA 1
ATOM 672 C C . GLU A 1 86 ? 15.307 -1.713 -11.183 1.00 87.94 86 GLU A C 1
ATOM 674 O O . GLU A 1 86 ? 15.870 -1.984 -12.251 1.00 87.94 86 GLU A O 1
ATOM 679 N N . ILE A 1 87 ? 14.171 -1.006 -11.147 1.00 85.62 87 ILE A N 1
ATOM 680 C CA . ILE A 1 87 ? 13.528 -0.521 -12.373 1.00 85.62 87 ILE A CA 1
ATOM 681 C C . ILE A 1 87 ? 14.299 0.639 -13.005 1.00 85.62 87 ILE A C 1
ATOM 683 O O . ILE A 1 87 ? 14.437 0.663 -14.226 1.00 85.62 87 ILE A O 1
ATOM 687 N N . ASN A 1 88 ? 14.887 1.534 -12.206 1.00 85.19 88 ASN A N 1
ATOM 688 C CA . ASN A 1 88 ? 15.788 2.575 -12.699 1.00 85.19 88 ASN A CA 1
ATOM 689 C C . ASN A 1 88 ? 17.021 1.965 -13.370 1.00 85.19 88 ASN A C 1
ATOM 691 O O . ASN A 1 88 ? 17.381 2.351 -14.480 1.00 85.19 88 ASN A O 1
ATOM 695 N N . ALA A 1 89 ? 17.656 0.973 -12.739 1.00 82.88 89 ALA A N 1
ATOM 696 C CA . ALA A 1 89 ? 18.807 0.287 -13.315 1.00 82.88 89 ALA A CA 1
ATOM 697 C C . ALA A 1 89 ? 18.446 -0.393 -14.641 1.00 82.88 89 ALA A C 1
ATOM 699 O O . ALA A 1 89 ? 19.223 -0.310 -15.594 1.00 82.88 89 ALA A O 1
ATOM 700 N N . LYS A 1 90 ? 17.260 -1.011 -14.737 1.00 77.44 90 LYS A N 1
ATOM 701 C CA . LYS A 1 90 ? 16.726 -1.506 -16.011 1.00 77.44 90 LYS A CA 1
ATOM 702 C C . LYS A 1 90 ? 16.555 -0.339 -16.985 1.00 77.44 90 LYS A C 1
ATOM 704 O O . LYS A 1 90 ? 17.244 -0.300 -17.982 1.00 77.44 90 LYS A O 1
ATOM 709 N N . PHE A 1 91 ? 15.768 0.684 -16.696 1.00 76.75 91 PHE A N 1
ATOM 710 C CA . PHE A 1 91 ? 15.541 1.779 -17.644 1.00 76.75 91 PHE A CA 1
ATOM 711 C C . PHE A 1 91 ? 16.840 2.457 -18.156 1.00 76.75 91 PHE A C 1
ATOM 713 O O . PHE A 1 91 ? 17.045 2.572 -19.364 1.00 76.75 91 PHE A O 1
ATOM 720 N N . PHE A 1 92 ? 17.781 2.798 -17.268 1.00 71.31 92 PHE A N 1
ATOM 721 C CA . PHE A 1 92 ? 19.013 3.519 -17.629 1.00 71.31 92 PHE A CA 1
ATOM 722 C C . PHE A 1 92 ? 20.138 2.647 -18.207 1.00 71.31 92 PHE A C 1
ATOM 724 O O . PHE A 1 92 ? 20.928 3.134 -19.022 1.00 71.31 92 PHE A O 1
ATOM 731 N N . SER A 1 93 ? 20.242 1.361 -17.837 1.00 66.81 93 SER A N 1
ATOM 732 C CA . SER A 1 93 ? 21.165 0.450 -18.544 1.00 66.81 93 SER A CA 1
ATOM 733 C C . SER A 1 93 ? 20.687 0.161 -19.973 1.00 66.81 93 SER A C 1
ATOM 735 O O . SER A 1 93 ? 21.504 -0.140 -20.844 1.00 66.81 93 SER A O 1
ATOM 737 N N . TYR A 1 94 ? 19.385 0.329 -20.232 1.00 56.66 94 TYR A N 1
ATOM 738 C CA . TYR A 1 94 ? 18.755 0.085 -21.527 1.00 56.66 94 TYR A CA 1
ATOM 739 C C . TYR A 1 94 ? 18.893 1.278 -22.486 1.00 56.66 94 TYR A C 1
ATOM 741 O O . TYR A 1 94 ? 19.071 1.052 -23.682 1.00 56.66 94 TYR A O 1
ATOM 749 N N . GLU A 1 95 ? 18.905 2.526 -21.998 1.00 53.41 95 GLU A N 1
ATOM 750 C CA . GLU A 1 95 ? 19.167 3.704 -22.849 1.00 53.41 95 GLU A CA 1
ATOM 751 C C . GLU A 1 95 ? 20.594 3.734 -23.424 1.00 53.41 95 GLU A C 1
ATOM 753 O O . GLU A 1 95 ? 20.806 4.261 -24.515 1.00 53.41 95 GLU A O 1
ATOM 758 N N . ASN A 1 96 ? 21.572 3.132 -22.737 1.00 52.53 96 ASN A N 1
ATOM 759 C CA . ASN A 1 96 ? 22.979 3.183 -23.151 1.00 52.53 96 ASN A CA 1
ATOM 760 C C . ASN A 1 96 ? 23.441 2.029 -24.059 1.00 52.53 96 ASN A C 1
ATOM 762 O O . ASN A 1 96 ? 24.506 2.155 -24.663 1.00 52.53 96 ASN A O 1
ATOM 766 N N . TYR A 1 97 ? 22.712 0.906 -24.156 1.00 50.66 97 TYR A N 1
ATOM 767 C CA . TYR A 1 97 ? 23.269 -0.313 -24.769 1.00 50.66 97 TYR A CA 1
ATOM 768 C C . TYR A 1 97 ? 22.581 -0.795 -26.060 1.00 50.66 97 TYR A C 1
ATOM 770 O O . TYR A 1 97 ? 23.292 -1.149 -26.998 1.00 50.66 97 TYR A O 1
ATOM 778 N N . LEU A 1 98 ? 21.246 -0.844 -26.178 1.00 51.19 98 LEU A N 1
ATOM 779 C CA . LEU A 1 98 ? 20.604 -1.591 -27.281 1.00 51.19 98 LEU A CA 1
ATOM 780 C C . LEU A 1 98 ? 19.166 -1.142 -27.575 1.00 51.19 98 LEU A C 1
ATOM 782 O O . LEU A 1 98 ? 18.260 -1.649 -26.929 1.00 51.19 98 LEU A O 1
ATOM 786 N N . ASN A 1 99 ? 18.946 -0.276 -28.574 1.00 52.00 99 ASN A N 1
ATOM 787 C CA . ASN A 1 99 ? 17.658 -0.042 -29.269 1.00 52.00 99 ASN A CA 1
ATOM 788 C C . ASN A 1 99 ? 16.416 -0.790 -28.695 1.00 52.00 99 ASN A C 1
ATOM 790 O O . ASN A 1 99 ? 15.936 -1.757 -29.278 1.00 52.00 99 ASN A O 1
ATOM 794 N N . GLN A 1 100 ? 15.937 -0.271 -27.556 1.00 56.25 100 GLN A N 1
ATOM 795 C CA . GLN A 1 100 ? 14.668 -0.442 -26.828 1.00 56.25 100 GLN A CA 1
ATOM 796 C C . GLN A 1 100 ? 14.123 -1.850 -26.508 1.00 56.25 100 GLN A C 1
ATOM 798 O O . GLN A 1 100 ? 13.762 -2.634 -27.379 1.00 56.25 100 GLN A O 1
ATOM 803 N N . THR A 1 101 ? 13.886 -2.092 -25.210 1.00 60.69 101 THR A N 1
ATOM 804 C CA . THR A 1 101 ? 12.977 -3.152 -24.710 1.00 60.69 101 THR A CA 1
ATOM 805 C C . THR A 1 101 ? 11.852 -2.625 -23.805 1.00 60.69 101 THR A C 1
ATOM 807 O O . THR A 1 101 ? 10.873 -3.335 -23.612 1.00 60.69 101 THR A O 1
ATOM 810 N N . MET A 1 102 ? 11.958 -1.396 -23.277 1.00 73.06 102 MET A N 1
ATOM 811 C CA . MET A 1 102 ? 10.921 -0.720 -22.485 1.00 73.06 102 MET A CA 1
ATOM 812 C C . MET A 1 102 ? 10.875 0.763 -22.875 1.00 73.06 102 MET A C 1
ATOM 814 O O . MET A 1 102 ? 11.903 1.437 -22.919 1.00 73.06 102 MET A O 1
ATOM 818 N N . THR A 1 103 ? 9.691 1.260 -23.204 1.00 78.88 103 THR A N 1
ATOM 819 C CA . THR A 1 103 ? 9.416 2.647 -23.594 1.00 78.88 103 THR A CA 1
ATOM 820 C C . THR A 1 103 ? 9.252 3.546 -22.365 1.00 78.88 103 THR A C 1
ATOM 822 O O . THR A 1 103 ? 8.899 3.070 -21.286 1.00 78.88 103 THR A O 1
ATOM 825 N N . GLN A 1 104 ? 9.418 4.867 -22.526 1.00 81.19 104 GLN A N 1
ATOM 826 C CA . GLN A 1 104 ? 9.135 5.846 -21.459 1.00 81.19 104 GLN A CA 1
ATOM 827 C C . GLN A 1 104 ? 7.728 5.661 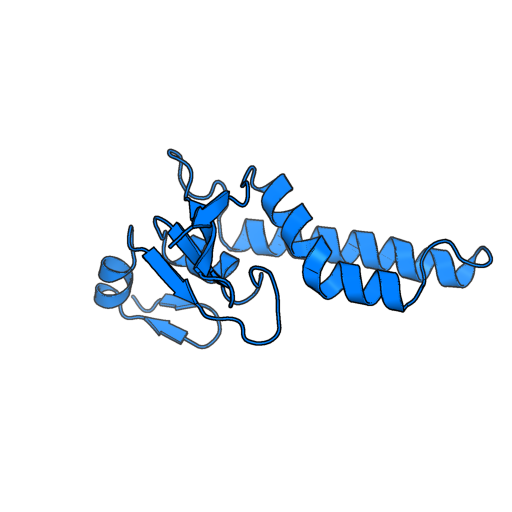-20.873 1.00 81.19 104 GLN A C 1
ATOM 829 O O . GLN A 1 104 ? 7.546 5.694 -19.665 1.00 81.19 104 GLN A O 1
ATOM 834 N N . ARG A 1 105 ? 6.731 5.392 -21.726 1.00 82.31 105 ARG A N 1
ATOM 835 C CA . ARG A 1 105 ? 5.352 5.154 -21.289 1.00 82.31 105 ARG A CA 1
ATOM 836 C C . ARG A 1 105 ? 5.228 3.914 -20.403 1.00 82.31 105 ARG A C 1
ATOM 838 O O . ARG A 1 105 ? 4.468 3.938 -19.438 1.00 82.31 105 ARG A O 1
ATOM 845 N N . GLU A 1 106 ? 5.913 2.826 -20.744 1.00 80.38 106 GLU A N 1
ATOM 846 C CA . GLU A 1 106 ? 5.908 1.597 -19.939 1.00 80.38 106 GLU A CA 1
ATOM 847 C C . GLU A 1 106 ? 6.616 1.812 -18.603 1.00 80.38 106 GLU A C 1
ATOM 849 O O . GLU A 1 106 ? 6.095 1.385 -17.575 1.00 80.38 106 GLU A O 1
ATOM 854 N N . TYR A 1 107 ? 7.732 2.546 -18.608 1.00 83.44 107 TYR A N 1
ATOM 855 C CA . TYR A 1 107 ? 8.412 2.967 -17.388 1.00 83.44 107 TYR A CA 1
ATOM 856 C C . TYR A 1 107 ? 7.491 3.811 -16.498 1.00 83.44 107 TYR A C 1
ATOM 858 O O . TYR A 1 107 ? 7.255 3.443 -15.352 1.00 83.44 107 TYR A O 1
ATOM 866 N N . ASP A 1 108 ? 6.881 4.872 -17.035 1.00 82.50 108 ASP A N 1
ATOM 867 C CA . ASP A 1 108 ? 5.968 5.739 -16.283 1.00 82.50 108 ASP A CA 1
ATOM 868 C C . ASP A 1 108 ? 4.770 4.950 -15.734 1.00 82.50 108 ASP A C 1
ATOM 870 O O . ASP A 1 108 ? 4.354 5.147 -14.594 1.00 82.50 108 ASP A O 1
ATOM 874 N N . THR A 1 109 ? 4.214 4.025 -16.522 1.00 81.94 109 THR A N 1
ATOM 875 C CA . THR A 1 109 ? 3.098 3.170 -16.079 1.00 81.94 109 THR A CA 1
ATOM 876 C C . THR A 1 109 ? 3.531 2.264 -14.926 1.00 81.94 109 THR A C 1
ATOM 878 O O . THR A 1 109 ? 2.835 2.164 -13.916 1.00 81.94 109 THR A O 1
ATOM 881 N N . TYR A 1 110 ? 4.699 1.631 -15.038 1.00 83.38 110 TYR A N 1
ATOM 882 C CA . TYR A 1 110 ? 5.215 0.746 -14.000 1.00 83.38 110 TYR A CA 1
ATOM 883 C C . TYR A 1 110 ? 5.578 1.507 -12.718 1.00 83.38 110 TYR A C 1
ATOM 885 O O . TYR A 1 110 ? 5.234 1.053 -11.628 1.00 83.38 110 TYR A O 1
ATOM 893 N N . MET A 1 111 ? 6.193 2.688 -12.832 1.00 81.81 111 MET A N 1
ATOM 894 C CA . MET A 1 111 ? 6.501 3.550 -11.687 1.00 81.81 111 MET A CA 1
ATOM 895 C C . MET A 1 111 ? 5.240 3.984 -10.928 1.00 81.81 111 MET A C 1
ATOM 897 O O . MET A 1 111 ? 5.267 4.090 -9.705 1.00 81.81 111 MET A O 1
ATOM 901 N N . ASN A 1 112 ? 4.130 4.215 -11.636 1.00 76.12 112 ASN A N 1
ATOM 902 C CA . ASN A 1 112 ? 2.883 4.672 -11.022 1.00 76.12 112 ASN A CA 1
ATOM 903 C C . ASN A 1 112 ? 2.023 3.538 -10.439 1.00 76.12 112 ASN A C 1
ATOM 905 O O . ASN A 1 112 ? 1.390 3.733 -9.404 1.00 76.12 112 ASN A O 1
ATOM 909 N N . GLU A 1 113 ? 1.968 2.370 -11.086 1.00 78.00 113 GLU A N 1
ATOM 910 C CA . GLU A 1 113 ? 1.038 1.292 -10.702 1.00 78.00 113 GLU A CA 1
ATOM 911 C C . GLU A 1 113 ? 1.736 -0.049 -10.425 1.00 78.00 113 GLU A C 1
ATOM 913 O O . GLU A 1 113 ? 1.358 -0.769 -9.498 1.00 78.00 113 GLU A O 1
ATOM 918 N N . GLY A 1 114 ? 2.770 -0.387 -11.199 1.00 84.44 114 GLY A N 1
ATOM 919 C CA . GLY A 1 114 ? 3.467 -1.676 -11.123 1.00 84.44 114 GLY A CA 1
ATOM 920 C C . GLY A 1 114 ? 4.260 -1.866 -9.831 1.00 84.44 114 GLY A C 1
ATOM 921 O O . GLY A 1 114 ? 4.155 -2.915 -9.196 1.00 84.44 114 GLY A O 1
ATOM 922 N N . LEU A 1 115 ? 4.980 -0.832 -9.387 1.00 87.94 115 LEU A N 1
ATOM 923 C CA . LEU A 1 115 ? 5.770 -0.882 -8.151 1.00 87.94 115 LEU A CA 1
ATOM 924 C C . LEU A 1 115 ? 4.925 -1.219 -6.921 1.00 87.94 115 LEU A C 1
ATOM 926 O O . LEU A 1 115 ? 5.360 -1.973 -6.054 1.00 87.94 115 LEU A O 1
ATOM 930 N N . VAL A 1 116 ? 3.696 -0.702 -6.859 1.00 88.06 116 VAL A N 1
ATOM 931 C CA . VAL A 1 116 ? 2.774 -0.994 -5.756 1.00 88.06 116 VAL A CA 1
ATOM 932 C C . VAL A 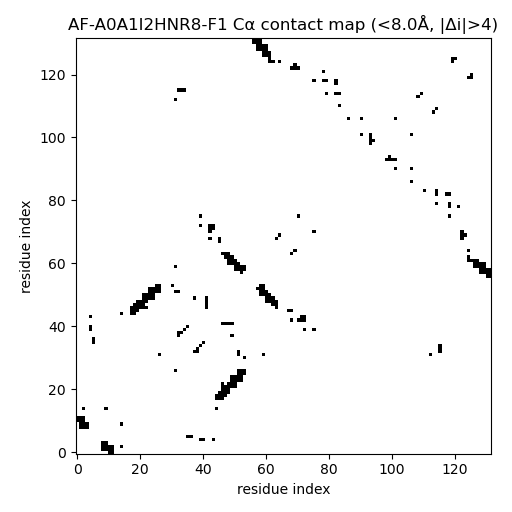1 116 ? 2.380 -2.469 -5.762 1.00 88.06 116 VAL A C 1
ATOM 934 O O . VAL A 1 116 ? 2.353 -3.098 -4.708 1.00 88.06 116 VAL A O 1
ATOM 937 N N . ILE A 1 117 ? 2.103 -3.045 -6.932 1.00 89.00 117 ILE A N 1
ATOM 938 C CA . ILE A 1 117 ? 1.756 -4.467 -7.053 1.00 89.00 117 ILE A CA 1
ATOM 939 C C . ILE A 1 117 ? 2.926 -5.345 -6.591 1.00 89.00 117 ILE A C 1
ATOM 941 O O . ILE A 1 117 ? 2.718 -6.278 -5.813 1.00 89.00 117 ILE A O 1
ATOM 945 N N . ASP A 1 118 ? 4.152 -5.017 -7.000 1.00 91.00 118 ASP A N 1
ATOM 946 C CA . ASP A 1 118 ? 5.345 -5.781 -6.624 1.00 91.00 118 ASP A CA 1
ATOM 947 C C . ASP A 1 118 ? 5.704 -5.625 -5.141 1.00 91.00 118 ASP A C 1
ATOM 949 O O . ASP A 1 118 ? 6.096 -6.600 -4.489 1.00 91.00 118 ASP A O 1
ATOM 953 N N . LEU A 1 119 ? 5.502 -4.433 -4.571 1.00 91.25 119 LEU A N 1
ATOM 954 C CA . LEU A 1 119 ? 5.598 -4.206 -3.131 1.00 91.25 119 LEU A CA 1
ATOM 955 C C . LEU A 1 119 ? 4.624 -5.118 -2.379 1.00 91.25 119 LEU A C 1
ATOM 957 O O . LEU A 1 119 ? 5.031 -5.836 -1.466 1.00 91.25 119 LEU A O 1
ATOM 961 N N . LEU A 1 120 ? 3.348 -5.132 -2.776 1.00 90.50 120 LEU A N 1
ATOM 962 C CA . LEU A 1 120 ? 2.331 -5.971 -2.139 1.00 90.50 120 LEU A CA 1
ATOM 963 C C . LEU A 1 120 ? 2.685 -7.458 -2.241 1.00 90.50 120 LEU A C 1
ATOM 965 O O . LEU A 1 120 ? 2.585 -8.170 -1.243 1.00 90.50 120 LEU A O 1
ATOM 969 N N . ALA A 1 121 ? 3.180 -7.911 -3.394 1.00 90.81 121 ALA A N 1
ATOM 970 C CA . ALA A 1 121 ? 3.638 -9.285 -3.575 1.00 90.81 121 ALA A CA 1
ATOM 971 C C . ALA A 1 121 ? 4.799 -9.645 -2.629 1.00 90.81 121 ALA A C 1
ATOM 973 O O . ALA A 1 121 ? 4.767 -10.706 -2.003 1.00 90.81 121 ALA A O 1
ATOM 974 N N . LYS A 1 122 ? 5.795 -8.759 -2.459 1.00 90.81 122 LYS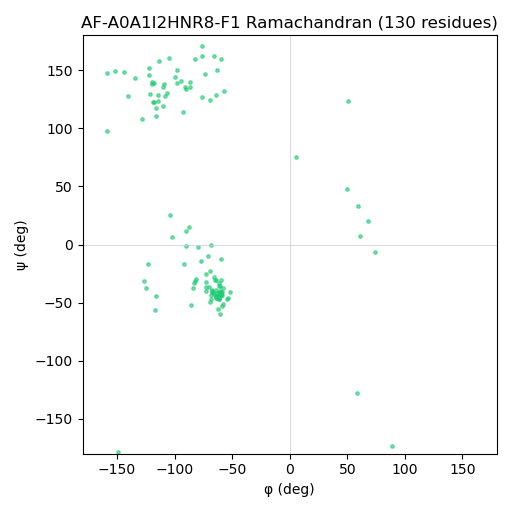 A N 1
ATOM 975 C CA . LYS A 1 122 ? 6.907 -8.962 -1.507 1.00 90.81 122 LYS A CA 1
ATOM 976 C C . LYS A 1 122 ? 6.446 -8.977 -0.048 1.00 90.81 122 LYS A C 1
ATOM 978 O O . LYS A 1 122 ? 7.037 -9.687 0.759 1.00 90.81 122 LYS A O 1
ATOM 983 N N . LEU A 1 123 ? 5.383 -8.242 0.277 1.00 89.06 123 LEU A N 1
ATOM 984 C CA . LEU A 1 123 ? 4.742 -8.263 1.595 1.00 89.06 123 LEU A CA 1
ATOM 985 C C . LEU A 1 123 ? 3.804 -9.469 1.795 1.00 89.06 123 LEU A C 1
ATOM 987 O O . LEU A 1 123 ? 3.227 -9.625 2.869 1.00 89.06 123 LEU A O 1
ATOM 991 N N . GLY A 1 124 ? 3.623 -10.321 0.779 1.00 89.69 124 GLY A N 1
ATOM 992 C CA . GLY A 1 124 ? 2.672 -11.435 0.823 1.00 89.69 124 GLY A CA 1
ATOM 993 C C . GLY A 1 124 ? 1.207 -10.984 0.853 1.00 89.69 124 GLY A C 1
ATOM 994 O O . GLY A 1 124 ? 0.329 -11.738 1.269 1.00 89.69 124 GLY 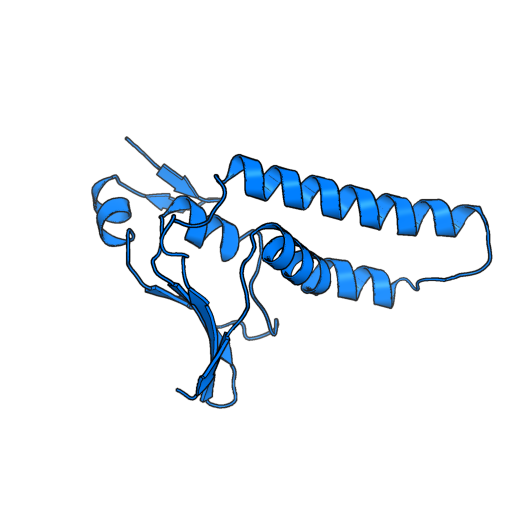A O 1
ATOM 995 N N . LEU A 1 125 ? 0.933 -9.750 0.431 1.00 89.62 125 LEU A N 1
ATOM 996 C CA . LEU A 1 125 ? -0.393 -9.149 0.417 1.00 89.62 125 LEU A CA 1
ATOM 997 C C . LEU A 1 125 ? -1.048 -9.345 -0.948 1.00 89.62 125 LEU A C 1
ATOM 999 O O . LEU A 1 125 ? -0.420 -9.221 -1.996 1.00 89.62 125 LEU A O 1
ATOM 1003 N N . THR A 1 126 ? -2.348 -9.628 -0.940 1.00 89.00 126 THR A N 1
ATOM 1004 C CA . THR A 1 126 ? -3.141 -9.798 -2.163 1.00 89.00 126 THR A CA 1
ATOM 1005 C C . THR A 1 126 ? -4.288 -8.802 -2.177 1.00 89.00 126 THR A C 1
ATOM 1007 O O . THR A 1 126 ? -5.052 -8.717 -1.213 1.00 89.00 126 THR A O 1
ATOM 1010 N N . ILE A 1 127 ? -4.433 -8.074 -3.286 1.00 90.31 127 ILE A N 1
ATOM 1011 C CA . ILE A 1 127 ? -5.575 -7.185 -3.505 1.00 90.31 127 ILE A CA 1
ATOM 1012 C C . ILE A 1 127 ? -6.829 -8.035 -3.694 1.00 90.31 127 ILE A C 1
ATOM 1014 O O . ILE A 1 127 ? -6.900 -8.881 -4.586 1.00 90.31 127 ILE A O 1
ATOM 1018 N N . GLN A 1 128 ? -7.840 -7.778 -2.873 1.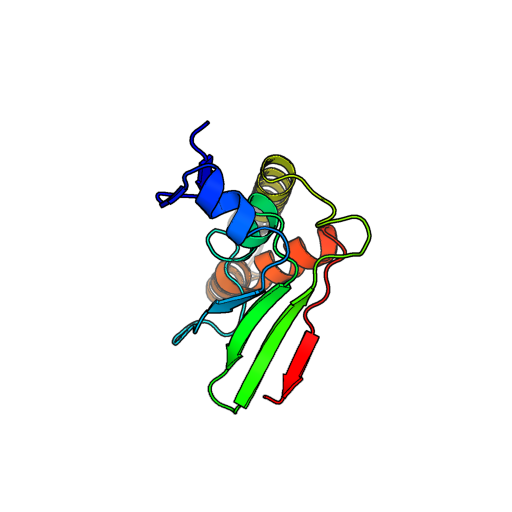00 91.38 128 GLN A N 1
ATOM 1019 C CA . GLN A 1 128 ? -9.170 -8.349 -3.037 1.00 91.38 128 GLN A CA 1
ATOM 1020 C C . GLN A 1 128 ? -10.075 -7.322 -3.713 1.00 91.38 128 GLN A C 1
ATOM 1022 O O . GLN A 1 128 ? -9.962 -6.123 -3.462 1.00 91.38 128 GLN A O 1
ATOM 1027 N N . LYS A 1 129 ? -10.986 -7.793 -4.565 1.00 90.00 129 LYS A N 1
ATOM 1028 C CA . LYS A 1 129 ? -12.020 -6.963 -5.184 1.00 90.00 129 LYS A CA 1
ATOM 1029 C C . LYS A 1 129 ? -13.384 -7.439 -4.710 1.00 90.00 129 LYS A C 1
ATOM 1031 O O . LYS A 1 129 ? -13.773 -8.569 -4.993 1.00 90.00 129 LYS A O 1
ATOM 1036 N N . GLU A 1 130 ? -14.108 -6.570 -4.021 1.00 90.50 130 GLU A N 1
ATOM 1037 C CA . GLU A 1 130 ? -15.437 -6.858 -3.478 1.00 90.50 130 GLU A CA 1
ATOM 1038 C C . GLU A 1 130 ? -16.457 -5.858 -4.036 1.00 90.50 130 GLU A C 1
ATOM 1040 O O . GLU A 1 130 ? -16.111 -4.737 -4.415 1.00 90.50 130 GLU A O 1
ATOM 1045 N N . LYS A 1 131 ? -17.718 -6.279 -4.141 1.00 87.75 131 LYS A N 1
ATOM 1046 C CA . LYS A 1 131 ? -18.830 -5.397 -4.510 1.00 87.75 131 LYS A CA 1
ATOM 1047 C C . LYS A 1 131 ? -19.368 -4.737 -3.237 1.00 87.75 131 LYS A C 1
ATOM 1049 O O . LYS A 1 131 ? -19.520 -5.437 -2.238 1.00 87.75 131 LYS A O 1
ATOM 1054 N N . LEU A 1 132 ? -19.623 -3.428 -3.290 1.00 73.25 132 LEU A N 1
ATOM 1055 C CA . LEU A 1 132 ? -20.270 -2.671 -2.210 1.00 73.25 132 LEU A CA 1
ATOM 1056 C C . LEU A 1 132 ? -21.755 -3.023 -2.073 1.00 73.25 132 LEU A C 1
ATOM 1058 O O . LEU A 1 132 ? -22.401 -3.301 -3.115 1.00 73.25 132 LEU A O 1
#

Foldseek 3Di:
DWADQPNDIDDPVVLVVQAQAEEEDEDPPDPDDDLSPFVLVCQSSQYQKYWYDDPPQKIKMWGADPVGQQDHSVVLVVLLVVLVVVLVCVVVVDVPDDDDDADPVNSVVCNRPVSVVVSCVVSVIDIDMGGD

Secondary structure (DSSP, 8-state):
--EEETTEEE-HHHHHHHTT-EEEEE-SS-SS--IIIIIHHHHHTT-SEEEEEETTTEEEEEEPPTT-SSS-HHHHHHHHHHHHHHHHHHHHHHHHHSS-SS-HHHHHHIIIIIHHHHHHHHTT---EEEE-

Radius of gyration: 16.75 Å; Cα contacts (8 Å, |Δi|>4): 163; chains: 1; bounding box: 44×28×52 Å

Solvent-accessible surface area (backbone atoms only — not comparable to full-atom values): 7734 Å² total; per-residue (Å²): 116,81,48,72,58,86,94,47,76,37,51,58,72,56,44,62,65,38,40,63,29,74,50,76,48,74,53,94,86,51,100,68,78,44,58,90,58,49,52,48,46,36,49,71,38,49,28,39,29,44,32,38,49,45,100,80,55,32,29,44,34,42,67,46,49,96,87,43,63,78,55,55,62,71,54,52,53,47,53,50,52,52,52,52,50,53,53,48,52,49,57,58,58,42,76,76,70,58,94,72,90,73,52,72,68,56,50,56,48,32,70,71,52,44,53,50,54,52,49,32,53,75,53,72,49,67,84,41,79,47,76,110

Mean predicted aligned error: 7.32 Å

pLDDT: mean 81.47, std 11.6, range [50.66, 93.5]